Protein AF-A0A3C1HCS9-F1 (afdb_monomer_lite)

Structure (mmCIF, N/CA/C/O backbone):
data_AF-A0A3C1HCS9-F1
#
_entry.id   AF-A0A3C1HCS9-F1
#
loop_
_atom_site.group_PDB
_atom_site.id
_atom_site.type_symbol
_atom_site.label_atom_id
_atom_site.label_alt_id
_atom_site.label_comp_id
_atom_site.label_asym_id
_atom_site.label_entity_id
_atom_site.label_seq_id
_atom_site.pdbx_PDB_ins_code
_atom_site.Cartn_x
_atom_site.Cartn_y
_atom_site.Cartn_z
_atom_site.occupancy
_atom_site.B_iso_or_equiv
_atom_site.auth_seq_id
_atom_site.auth_comp_id
_atom_site.auth_asym_id
_atom_site.auth_atom_id
_atom_site.pdbx_PDB_model_num
ATOM 1 N N . MET A 1 1 ? -11.500 -4.602 35.251 1.00 55.53 1 MET A N 1
ATOM 2 C CA . MET A 1 1 ? -11.801 -5.326 33.996 1.00 55.53 1 MET A CA 1
ATOM 3 C C . MET A 1 1 ? -10.502 -5.493 33.231 1.00 55.53 1 MET A C 1
ATOM 5 O O . MET A 1 1 ? -9.742 -4.535 33.192 1.00 55.53 1 MET A O 1
ATOM 9 N N . ALA A 1 2 ? -10.214 -6.681 32.697 1.00 72.06 2 ALA A N 1
ATOM 10 C CA . ALA A 1 2 ? -9.009 -6.892 31.897 1.00 72.06 2 ALA A CA 1
ATOM 11 C C . ALA A 1 2 ? -9.092 -6.047 30.616 1.00 72.06 2 ALA A C 1
ATOM 13 O O . ALA A 1 2 ? -10.090 -6.106 29.896 1.00 72.06 2 ALA A O 1
ATOM 14 N N . GLN A 1 3 ? -8.074 -5.227 30.360 1.00 82.81 3 GLN A N 1
ATOM 15 C CA . GLN A 1 3 ? -7.987 -4.450 29.130 1.00 82.81 3 GLN A CA 1
ATOM 16 C C . GLN A 1 3 ? -7.740 -5.416 27.970 1.00 82.81 3 GLN A C 1
ATOM 18 O O . GLN A 1 3 ? -6.774 -6.176 27.978 1.00 82.81 3 GLN A O 1
ATOM 23 N N . THR A 1 4 ? -8.627 -5.411 26.978 1.00 77.88 4 THR A N 1
ATOM 24 C CA . THR A 1 4 ? -8.408 -6.171 25.745 1.00 77.88 4 THR A CA 1
ATOM 25 C C . THR A 1 4 ? -7.277 -5.500 24.968 1.00 77.88 4 THR A C 1
ATOM 27 O O . THR A 1 4 ? -7.426 -4.361 24.535 1.00 77.88 4 THR A O 1
ATOM 30 N N . ILE A 1 5 ? -6.138 -6.184 24.844 1.00 85.12 5 ILE A N 1
ATOM 31 C CA . ILE A 1 5 ? -4.936 -5.671 24.161 1.00 85.12 5 ILE A CA 1
ATOM 32 C C . ILE A 1 5 ? -4.806 -6.167 22.713 1.00 85.12 5 ILE A C 1
ATOM 34 O O . ILE A 1 5 ? -4.015 -5.622 21.952 1.00 85.12 5 ILE A O 1
ATOM 38 N N . PHE A 1 6 ? -5.600 -7.169 22.321 1.00 88.50 6 PHE A N 1
ATOM 39 C CA . PHE A 1 6 ? -5.602 -7.745 20.977 1.00 88.50 6 PHE A CA 1
ATOM 40 C C . PHE A 1 6 ? -7.023 -7.872 20.442 1.00 88.50 6 PHE A C 1
ATOM 42 O O . PHE A 1 6 ? -7.961 -8.129 21.195 1.00 88.50 6 PHE A O 1
ATOM 49 N N . HIS A 1 7 ? -7.171 -7.756 19.127 1.00 93.38 7 HIS A N 1
ATOM 50 C CA . HIS A 1 7 ? -8.412 -8.054 18.428 1.00 93.38 7 HIS A CA 1
ATOM 51 C C . HIS A 1 7 ? -8.106 -8.787 17.116 1.00 93.38 7 HIS A C 1
ATOM 53 O O . HIS A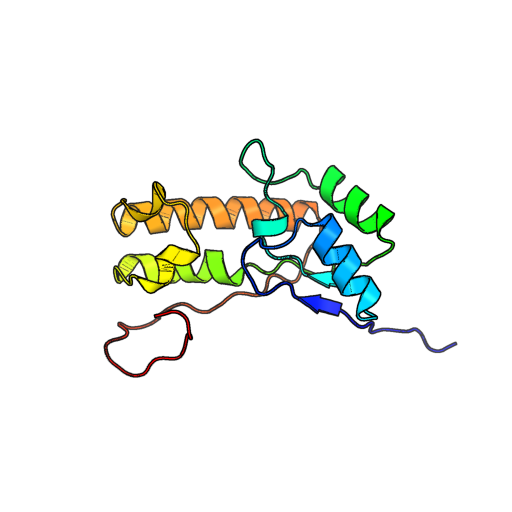 1 7 ? -7.011 -8.635 16.570 1.00 93.38 7 HIS A O 1
ATOM 59 N N . PRO A 1 8 ? -9.046 -9.590 16.589 1.00 95.06 8 PRO A N 1
ATOM 60 C CA . PRO A 1 8 ? -8.852 -10.241 15.303 1.00 95.06 8 PRO A CA 1
ATOM 61 C C . PRO A 1 8 ? -8.761 -9.195 14.185 1.00 95.06 8 PRO A C 1
ATOM 63 O O . PRO A 1 8 ? -9.576 -8.265 14.118 1.00 95.06 8 PRO A O 1
ATOM 66 N N . SER A 1 9 ? -7.777 -9.368 13.305 1.00 93.88 9 SER A N 1
ATOM 67 C CA . SER A 1 9 ? -7.536 -8.535 12.126 1.00 93.88 9 SER A CA 1
ATOM 68 C C . SER A 1 9 ? -7.306 -9.414 10.900 1.00 93.88 9 SER A C 1
ATOM 70 O O . SER A 1 9 ? -6.793 -10.527 11.020 1.00 93.88 9 SER A O 1
ATOM 72 N N . VAL A 1 10 ? -7.702 -8.927 9.726 1.00 92.94 10 VAL A N 1
ATOM 73 C CA . VAL A 1 10 ? -7.530 -9.622 8.442 1.00 92.94 10 VAL A CA 1
ATOM 74 C C . VAL A 1 10 ? -6.663 -8.791 7.509 1.00 92.94 10 VAL A C 1
ATOM 76 O O . VAL A 1 10 ? -6.955 -7.622 7.261 1.00 92.94 10 VAL A O 1
ATOM 79 N N . GLU A 1 11 ? -5.636 -9.416 6.937 1.00 91.69 11 GLU A N 1
ATOM 80 C CA . GLU A 1 11 ? -4.833 -8.832 5.864 1.00 91.69 11 GLU A CA 1
ATOM 81 C C . GLU A 1 11 ? -5.435 -9.139 4.486 1.00 91.69 11 GLU A C 1
ATOM 83 O O . GLU A 1 11 ? -5.766 -10.279 4.155 1.00 91.69 11 GLU A O 1
ATOM 88 N N . GLY A 1 12 ? -5.571 -8.105 3.659 1.00 87.06 12 GLY A N 1
ATOM 89 C CA . GLY A 1 12 ? -5.935 -8.217 2.253 1.00 87.06 12 GLY A CA 1
ATOM 90 C C . GLY A 1 12 ? -4.699 -8.502 1.409 1.00 87.06 12 GLY A C 1
ATOM 91 O O . GLY A 1 12 ? -4.095 -7.573 0.883 1.00 87.06 12 GLY A O 1
ATOM 92 N N . ALA A 1 13 ? -4.339 -9.778 1.266 1.00 69.81 13 ALA A N 1
ATOM 93 C CA . ALA A 1 13 ? -3.084 -10.183 0.633 1.00 69.81 13 ALA A CA 1
ATOM 94 C C . ALA A 1 13 ? -3.103 -10.263 -0.914 1.00 69.81 13 ALA A C 1
ATOM 96 O O . ALA A 1 13 ? -2.139 -10.717 -1.519 1.00 69.81 13 ALA A O 1
ATOM 97 N N . GLN A 1 14 ? -4.195 -9.879 -1.581 1.00 65.00 14 GLN A N 1
ATOM 98 C CA . GLN A 1 14 ? -4.335 -10.016 -3.037 1.00 65.00 14 GLN A CA 1
ATOM 99 C C . GLN A 1 14 ? -4.763 -8.720 -3.722 1.00 65.00 14 GLN A C 1
ATOM 101 O O . GLN A 1 14 ? -5.436 -7.867 -3.137 1.00 65.00 14 GLN A O 1
ATOM 106 N N . HIS A 1 15 ? -4.412 -8.631 -5.008 1.00 58.47 15 HIS A N 1
ATOM 107 C CA . HIS A 1 15 ? -4.909 -7.648 -5.964 1.00 58.47 15 HIS A CA 1
ATOM 108 C C . HIS A 1 15 ? -6.436 -7.573 -5.901 1.00 58.47 15 HIS A C 1
ATOM 110 O O . HIS A 1 15 ? -7.116 -8.540 -6.233 1.00 58.47 15 HIS A O 1
ATOM 116 N N . GLY A 1 16 ? -6.949 -6.424 -5.459 1.00 54.56 16 GLY A N 1
ATOM 117 C CA . GLY A 1 16 ? -8.001 -5.644 -6.123 1.00 54.56 16 GLY A CA 1
ATOM 118 C C . GLY A 1 16 ? -9.336 -6.283 -6.520 1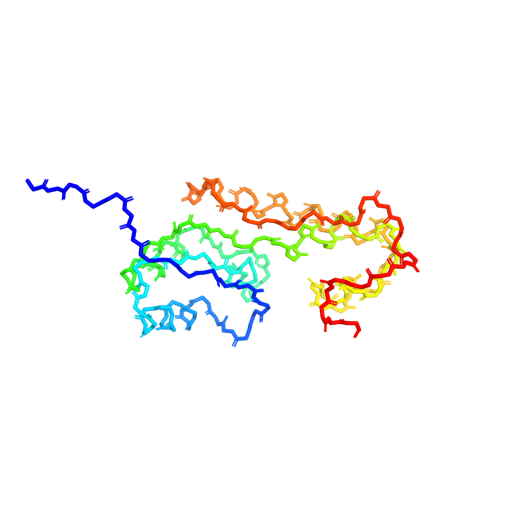.00 54.56 16 GLY A C 1
ATOM 119 O O . GLY A 1 16 ? -10.174 -5.562 -7.044 1.00 54.56 16 GLY A O 1
ATOM 120 N N . ALA A 1 17 ? -9.609 -7.566 -6.268 1.00 60.69 17 ALA A N 1
ATOM 121 C CA . ALA A 1 17 ? -10.890 -8.176 -6.638 1.00 60.69 17 ALA A CA 1
ATOM 122 C C . ALA A 1 17 ? -12.073 -7.568 -5.859 1.00 60.69 17 ALA A C 1
ATOM 124 O O . ALA A 1 17 ? -13.230 -7.819 -6.183 1.00 60.69 17 ALA A O 1
ATOM 125 N N . LYS A 1 18 ? -11.781 -6.784 -4.815 1.00 75.56 18 LYS A N 1
ATOM 126 C CA . LYS A 1 18 ? -12.745 -6.089 -3.967 1.00 75.56 18 LYS A CA 1
ATOM 127 C C . LYS A 1 18 ? -12.322 -4.635 -3.798 1.00 75.56 18 LYS A C 1
ATOM 129 O O . LYS A 1 18 ? -11.140 -4.360 -3.586 1.00 75.56 18 LYS A O 1
ATOM 134 N N . SER A 1 19 ? -13.292 -3.724 -3.833 1.00 91.75 19 SER A N 1
ATOM 135 C CA . SER A 1 19 ? -13.091 -2.351 -3.364 1.00 91.75 19 SER A CA 1
ATOM 136 C C . SER A 1 19 ? -12.788 -2.336 -1.856 1.00 91.75 19 SER A C 1
ATOM 138 O O . SER A 1 19 ? -13.066 -3.315 -1.157 1.00 91.75 19 SER A O 1
ATOM 140 N N . LEU A 1 20 ? -12.252 -1.231 -1.319 1.00 94.31 20 LEU A N 1
ATOM 141 C CA . LEU A 1 20 ? -12.043 -1.102 0.131 1.00 94.31 20 LEU A CA 1
ATOM 142 C C . LEU A 1 20 ? -13.336 -1.372 0.937 1.00 94.31 20 LEU A C 1
ATOM 144 O O . LEU A 1 20 ? -13.282 -2.187 1.859 1.00 94.31 20 LEU A O 1
ATOM 148 N N . PRO A 1 21 ? -14.508 -0.793 0.594 1.00 95.25 21 PRO A N 1
ATOM 149 C CA . PRO A 1 21 ? -15.767 -1.135 1.258 1.00 95.25 21 PRO A CA 1
ATOM 150 C C . PRO A 1 21 ? -16.121 -2.629 1.215 1.00 95.25 21 PRO A C 1
ATOM 152 O O . PRO A 1 21 ? -16.518 -3.187 2.239 1.00 95.25 21 PRO A O 1
ATOM 155 N N . ASP A 1 22 ? -15.948 -3.289 0.067 1.00 94.38 22 ASP A N 1
ATOM 156 C CA . ASP A 1 22 ? -16.283 -4.712 -0.093 1.00 94.38 22 ASP A CA 1
ATOM 157 C C . ASP A 1 22 ? -15.344 -5.613 0.714 1.00 94.38 22 ASP A C 1
ATOM 159 O O . ASP A 1 22 ? -15.761 -6.628 1.283 1.00 94.38 22 ASP A O 1
ATOM 163 N N . PHE A 1 23 ? -14.068 -5.237 0.797 1.00 94.88 23 PHE A N 1
ATOM 164 C CA . PHE A 1 23 ? -13.095 -5.919 1.638 1.00 94.88 23 PHE A CA 1
ATOM 165 C C . PHE A 1 23 ? -13.452 -5.798 3.122 1.00 94.88 23 PHE A C 1
ATOM 167 O O . PHE A 1 23 ? -13.458 -6.809 3.822 1.00 94.88 23 PHE A O 1
ATOM 174 N N . LEU A 1 24 ? -13.826 -4.606 3.596 1.00 95.56 24 LEU A N 1
ATOM 175 C CA . LEU A 1 24 ? -14.243 -4.412 4.989 1.00 95.56 24 LEU A CA 1
ATOM 176 C C . LEU A 1 24 ? -15.543 -5.154 5.311 1.00 95.56 24 LEU A C 1
ATOM 178 O O . LEU A 1 24 ? -15.658 -5.764 6.373 1.00 95.56 24 LEU A O 1
ATOM 182 N N . ALA A 1 25 ? -16.508 -5.172 4.388 1.00 95.12 25 ALA A N 1
ATOM 183 C CA . ALA A 1 25 ? -17.728 -5.962 4.547 1.00 95.12 25 ALA A CA 1
ATOM 184 C C . ALA A 1 25 ? -17.415 -7.461 4.685 1.00 95.12 25 ALA A C 1
ATOM 186 O O . ALA A 1 25 ? -17.964 -8.137 5.558 1.00 95.12 25 ALA A O 1
ATOM 187 N N . TYR A 1 26 ? -16.491 -7.971 3.865 1.00 94.12 26 TYR A N 1
ATOM 188 C CA . TYR A 1 26 ? -15.992 -9.339 3.975 1.00 94.12 26 TYR A CA 1
ATOM 189 C C . TYR A 1 26 ? -15.286 -9.596 5.313 1.00 94.12 26 TYR A C 1
ATOM 191 O O . TYR A 1 26 ? -15.634 -10.554 5.999 1.00 94.12 26 TYR A O 1
ATOM 199 N N . ALA A 1 27 ? -14.336 -8.743 5.704 1.00 94.25 27 ALA A N 1
ATOM 200 C CA . ALA A 1 27 ? -13.556 -8.911 6.928 1.00 94.25 27 ALA A CA 1
ATOM 201 C C . ALA A 1 27 ? -14.462 -8.914 8.170 1.00 94.25 27 ALA A C 1
ATOM 203 O O . ALA A 1 27 ? -14.353 -9.791 9.026 1.00 94.25 27 ALA A O 1
ATOM 204 N N . LYS A 1 28 ? -15.444 -8.007 8.212 1.00 95.31 28 LYS A N 1
ATOM 205 C CA . LYS A 1 28 ? -16.464 -7.969 9.263 1.00 95.31 28 LYS A CA 1
ATOM 206 C C . LYS A 1 28 ? -17.318 -9.234 9.297 1.00 95.31 28 LYS A C 1
ATOM 208 O O . LYS A 1 28 ? -17.546 -9.786 10.369 1.00 95.31 28 LYS A O 1
ATOM 213 N N . LYS A 1 29 ? -17.772 -9.719 8.135 1.00 95.25 29 LYS A N 1
ATOM 214 C CA . LYS A 1 29 ? -18.525 -10.982 8.032 1.00 95.25 29 LYS A CA 1
ATOM 215 C C . LYS A 1 29 ? -17.694 -12.184 8.500 1.00 95.25 29 LYS A C 1
ATOM 217 O O . LYS A 1 29 ? -18.262 -13.123 9.045 1.00 95.25 29 LYS A O 1
ATOM 222 N N . ALA A 1 30 ? -16.376 -12.141 8.319 1.00 94.19 30 ALA A N 1
ATOM 223 C CA . ALA A 1 30 ? -15.440 -13.157 8.797 1.00 94.19 30 ALA A CA 1
ATOM 224 C C . ALA A 1 30 ? -15.118 -13.052 10.305 1.00 94.19 30 ALA A C 1
ATOM 226 O O . ALA A 1 30 ? -14.348 -13.861 10.814 1.00 94.19 30 ALA A O 1
ATOM 227 N N . GLY A 1 31 ? -15.696 -12.083 11.026 1.00 95.31 31 GLY A N 1
ATOM 228 C CA . GLY A 1 31 ? -15.498 -11.907 12.469 1.00 95.31 31 GLY A CA 1
ATOM 229 C C . GLY A 1 31 ? -14.300 -11.035 12.852 1.00 95.31 31 GLY A C 1
ATOM 230 O O . GLY A 1 31 ? -13.946 -10.976 14.028 1.00 95.31 31 GLY A O 1
ATOM 231 N N . ALA A 1 32 ? -13.673 -10.346 11.894 1.00 96.06 32 ALA A N 1
ATOM 232 C CA . ALA A 1 32 ? -12.583 -9.425 12.189 1.00 96.06 32 ALA A CA 1
ATOM 233 C C . ALA A 1 32 ? -13.105 -8.109 12.792 1.00 96.06 32 ALA A C 1
ATOM 235 O O . ALA A 1 32 ? -14.143 -7.581 12.386 1.00 96.06 32 ALA A O 1
ATOM 236 N N . ALA A 1 33 ? -12.346 -7.560 13.739 1.00 96.19 33 ALA A N 1
ATOM 237 C CA . ALA A 1 33 ? -12.583 -6.247 14.340 1.00 96.19 33 ALA A CA 1
ATOM 238 C C . ALA A 1 33 ? -11.715 -5.149 13.699 1.00 96.19 33 ALA A C 1
ATOM 240 O O . ALA A 1 33 ? -12.048 -3.965 13.778 1.00 96.19 33 ALA A O 1
ATOM 241 N N . GLY A 1 34 ? -10.633 -5.537 13.024 1.00 96.06 34 GLY A N 1
ATOM 242 C CA . GLY A 1 34 ? -9.814 -4.644 12.216 1.00 96.06 34 GLY A CA 1
ATOM 243 C C . GLY A 1 34 ? -9.360 -5.285 10.913 1.00 96.06 34 GLY A C 1
ATOM 244 O O . GLY A 1 34 ? -9.700 -6.434 10.614 1.00 96.06 34 GLY A O 1
ATOM 245 N N . ALA A 1 35 ? -8.667 -4.508 10.091 1.00 95.81 35 ALA A N 1
ATOM 246 C CA . ALA A 1 35 ? -8.195 -4.966 8.798 1.00 95.81 35 ALA A CA 1
ATOM 247 C C . ALA A 1 35 ? -6.928 -4.237 8.340 1.00 95.81 35 ALA A C 1
ATOM 249 O O . ALA A 1 35 ? -6.691 -3.076 8.685 1.00 95.81 35 ALA A O 1
ATOM 250 N N . GLN A 1 36 ? -6.164 -4.922 7.491 1.00 95.50 36 GLN A N 1
ATOM 251 C CA . GLN A 1 36 ? -4.998 -4.405 6.782 1.00 95.50 36 GLN A CA 1
ATOM 252 C C . GLN A 1 36 ? -5.262 -4.503 5.270 1.00 95.50 36 GLN A C 1
ATOM 254 O O . GLN A 1 36 ? -5.015 -5.553 4.672 1.00 95.50 36 GLN A O 1
ATOM 259 N N . PRO A 1 37 ? -5.848 -3.476 4.631 1.00 95.00 37 PRO A N 1
ATOM 260 C CA . PRO A 1 37 ? -6.175 -3.522 3.210 1.00 95.00 37 PRO A CA 1
ATOM 261 C C . PRO A 1 37 ? -4.917 -3.627 2.350 1.00 95.00 37 PRO A C 1
ATOM 263 O O . PRO A 1 37 ? -3.857 -3.114 2.709 1.00 95.00 37 PRO A O 1
ATOM 266 N N . SER A 1 38 ? -5.054 -4.243 1.175 1.00 94.06 38 SER A N 1
ATOM 267 C CA . SER A 1 38 ? -4.038 -4.139 0.127 1.00 94.06 38 SER A CA 1
ATOM 268 C C . SER A 1 38 ? -3.861 -2.677 -0.278 1.00 94.06 38 SER A C 1
ATOM 270 O O . SER A 1 38 ? -4.848 -1.949 -0.399 1.00 94.06 38 SER A O 1
ATOM 272 N N . ASN A 1 39 ? -2.633 -2.256 -0.579 1.00 93.75 39 ASN A N 1
ATOM 273 C CA . ASN A 1 39 ? -2.367 -0.939 -1.165 1.00 93.75 39 ASN A CA 1
ATOM 274 C C . ASN A 1 39 ? -3.207 -0.665 -2.432 1.00 93.75 39 ASN A C 1
ATOM 276 O O . ASN A 1 39 ? -3.597 0.477 -2.660 1.00 93.75 39 ASN A O 1
ATOM 280 N N . TYR A 1 40 ? -3.586 -1.695 -3.202 1.00 92.06 40 TYR A N 1
ATOM 281 C CA . TYR A 1 40 ? -4.476 -1.531 -4.357 1.00 92.06 40 TYR A CA 1
ATOM 282 C C . TYR A 1 40 ? -5.895 -1.104 -3.967 1.00 92.06 40 TYR A C 1
ATOM 284 O O . TYR A 1 40 ? -6.538 -0.359 -4.698 1.00 92.06 40 TYR A O 1
ATOM 292 N N . MET A 1 41 ? -6.388 -1.525 -2.799 1.00 94.06 41 MET A N 1
ATOM 293 C CA . MET A 1 41 ? -7.715 -1.131 -2.307 1.00 94.06 41 MET A CA 1
ATOM 294 C C . MET A 1 41 ? -7.754 0.340 -1.874 1.00 94.06 41 MET A C 1
ATOM 296 O O . MET A 1 41 ? -8.835 0.908 -1.737 1.00 94.06 41 MET A O 1
ATOM 300 N N . LEU A 1 42 ? -6.588 0.962 -1.668 1.00 94.75 42 LEU A N 1
ATOM 301 C CA . LEU A 1 42 ? -6.458 2.379 -1.333 1.00 94.75 42 LEU A CA 1
ATOM 302 C C . LEU A 1 42 ? -6.348 3.269 -2.572 1.00 94.75 42 LEU A C 1
ATOM 304 O O . LEU A 1 42 ? -6.325 4.489 -2.438 1.00 94.75 42 LEU A O 1
ATOM 308 N N . GLN A 1 43 ? -6.278 2.696 -3.775 1.00 92.88 43 GLN A N 1
ATOM 309 C CA . GLN A 1 43 ? -6.202 3.481 -5.001 1.00 92.88 43 GLN A CA 1
ATOM 310 C C . GLN A 1 43 ? -7.515 4.216 -5.273 1.00 92.88 43 GLN A C 1
ATOM 312 O O . GLN A 1 43 ? -8.607 3.756 -4.927 1.00 92.88 43 GLN A O 1
ATOM 317 N N . SER A 1 44 ? -7.393 5.392 -5.880 1.00 90.81 44 SER A N 1
ATOM 318 C CA . SER A 1 44 ? -8.517 6.191 -6.348 1.00 90.81 44 SER A CA 1
ATOM 319 C C . SER A 1 44 ? -8.845 5.828 -7.800 1.00 90.81 44 SER A C 1
ATOM 321 O O . SER A 1 44 ? -7.928 5.682 -8.612 1.00 90.81 44 SER A O 1
ATOM 323 N N . PRO A 1 45 ? -10.133 5.783 -8.191 1.00 85.81 45 PRO A N 1
ATOM 324 C CA . PRO A 1 45 ? -10.529 5.623 -9.593 1.00 85.81 45 PRO A CA 1
ATOM 325 C C . PRO A 1 45 ? -9.990 6.724 -10.518 1.00 85.81 45 PRO A C 1
ATOM 327 O O . PRO A 1 45 ? -9.913 6.533 -11.727 1.00 85.81 45 PRO A O 1
ATOM 330 N N . LYS A 1 46 ? -9.630 7.888 -9.960 1.00 85.62 46 LYS A N 1
ATOM 331 C CA . LYS A 1 46 ? -9.070 9.030 -10.700 1.00 85.62 46 LYS A CA 1
ATOM 332 C C . LYS A 1 46 ? -7.542 8.960 -10.849 1.00 85.62 46 LYS A C 1
ATOM 334 O O . LYS A 1 46 ? -6.946 9.901 -11.363 1.00 85.62 46 LYS A O 1
ATOM 339 N N . GLY A 1 47 ? -6.921 7.871 -10.396 1.00 85.81 47 GLY A N 1
ATOM 340 C CA . GLY A 1 47 ? -5.473 7.724 -10.295 1.00 85.81 47 GLY A CA 1
ATOM 341 C C . GLY A 1 47 ? -4.933 8.146 -8.927 1.00 85.81 47 GLY A C 1
ATOM 342 O O . GLY A 1 47 ? -5.553 8.922 -8.200 1.00 85.81 47 GLY A O 1
ATOM 343 N N . GLY A 1 48 ? -3.764 7.609 -8.572 1.00 91.69 48 GLY A N 1
ATOM 344 C CA . GLY A 1 48 ? -3.158 7.803 -7.253 1.00 91.69 48 GLY A CA 1
ATOM 345 C C . GLY A 1 48 ? -3.918 7.088 -6.132 1.00 91.69 48 GLY A C 1
ATOM 346 O O . GLY A 1 48 ? -4.686 6.157 -6.378 1.00 91.69 48 GLY A O 1
ATOM 347 N N . PHE A 1 49 ? -3.690 7.519 -4.893 1.00 96.12 49 PHE A N 1
ATOM 348 C CA . PHE A 1 49 ? -4.396 7.002 -3.724 1.00 96.12 49 PHE A CA 1
ATOM 349 C C . PHE A 1 49 ? -5.596 7.876 -3.350 1.00 96.12 49 PHE A C 1
ATOM 351 O O . PHE A 1 49 ? -5.638 9.070 -3.645 1.00 96.12 49 PHE A O 1
ATOM 358 N N . GLN A 1 50 ? -6.578 7.267 -2.690 1.00 96.88 50 GLN A N 1
ATOM 359 C CA . GLN A 1 50 ? -7.614 7.978 -1.947 1.00 96.88 50 GLN A CA 1
ATOM 360 C C . GLN A 1 50 ? -6.971 8.823 -0.840 1.00 96.88 50 GLN A C 1
ATOM 362 O O . GLN A 1 50 ? -5.905 8.486 -0.321 1.00 96.88 50 GLN A O 1
ATOM 367 N N . SER A 1 51 ? -7.639 9.903 -0.444 1.00 97.62 51 SER A N 1
ATOM 368 C CA . SER A 1 51 ? -7.179 10.723 0.679 1.00 97.62 51 SER A CA 1
ATOM 369 C C . SER A 1 51 ? -7.296 9.968 2.007 1.00 97.62 51 SER A C 1
ATOM 371 O O . SER A 1 51 ? -8.197 9.141 2.198 1.00 97.62 51 SER A O 1
ATOM 373 N N . ALA A 1 52 ? -6.456 10.314 2.989 1.00 98.06 52 ALA A N 1
ATOM 374 C CA . ALA A 1 52 ? -6.561 9.734 4.328 1.00 98.06 52 ALA A CA 1
ATOM 375 C C . ALA A 1 52 ? -7.951 9.962 4.948 1.00 98.06 52 ALA A C 1
ATOM 377 O O . ALA A 1 52 ? -8.478 9.096 5.647 1.00 98.06 52 ALA A O 1
ATOM 378 N N . LYS A 1 53 ? -8.585 11.105 4.651 1.00 98.06 53 LYS A N 1
ATOM 379 C CA . LYS A 1 53 ? -9.952 11.424 5.084 1.00 98.06 53 LYS A CA 1
ATOM 380 C C . LYS A 1 53 ? -10.977 10.415 4.556 1.00 98.06 53 LYS A C 1
ATOM 382 O O . LYS A 1 53 ? -11.804 9.940 5.333 1.00 98.06 53 LYS A O 1
ATOM 387 N N . GLU A 1 54 ? -10.930 10.081 3.267 1.00 97.69 54 GLU A N 1
ATOM 388 C CA . GLU A 1 54 ? -11.849 9.115 2.641 1.00 97.69 54 GLU A CA 1
ATOM 389 C C . GLU A 1 54 ? -11.653 7.703 3.199 1.00 97.69 54 GLU A C 1
ATOM 391 O O . GLU A 1 54 ? -12.625 7.015 3.529 1.00 97.69 54 GLU A O 1
ATOM 396 N N . ILE A 1 55 ? -10.397 7.296 3.393 1.00 98.12 55 ILE A N 1
ATOM 397 C CA . ILE A 1 55 ? -10.059 5.992 3.971 1.00 98.12 55 ILE A CA 1
ATOM 398 C C . ILE A 1 55 ? -10.579 5.909 5.412 1.00 98.12 55 ILE A C 1
ATOM 400 O O . ILE A 1 55 ? -11.330 4.990 5.743 1.00 98.12 55 ILE A O 1
ATOM 404 N N . ARG A 1 56 ? -10.283 6.905 6.259 1.00 98.38 56 ARG A N 1
ATOM 405 C CA . ARG A 1 56 ? -10.787 6.968 7.646 1.00 98.38 56 ARG A CA 1
ATOM 406 C C . ARG A 1 56 ? -12.314 6.942 7.704 1.00 98.38 56 ARG A C 1
ATOM 408 O O . ARG A 1 56 ? -12.879 6.231 8.534 1.00 98.38 56 ARG A O 1
ATOM 415 N N . ALA A 1 57 ? -12.987 7.678 6.820 1.00 98.38 57 ALA A N 1
ATOM 416 C CA . ALA A 1 57 ? -14.446 7.679 6.742 1.00 98.38 57 ALA A CA 1
ATOM 417 C C . ALA A 1 57 ? -15.000 6.288 6.392 1.00 98.38 57 ALA A C 1
ATOM 419 O O . ALA A 1 57 ? -15.986 5.846 6.986 1.00 98.38 57 ALA A O 1
ATOM 420 N N . THR A 1 58 ? -14.338 5.571 5.484 1.00 98.00 58 THR A N 1
ATOM 421 C CA . THR A 1 58 ? -14.725 4.213 5.076 1.00 98.00 58 THR A CA 1
ATOM 422 C C . THR A 1 58 ? -14.585 3.212 6.228 1.00 98.00 58 THR A C 1
ATOM 424 O O . THR A 1 58 ? -15.525 2.462 6.504 1.00 98.00 58 THR A O 1
ATOM 427 N N . PHE A 1 59 ? -13.475 3.253 6.972 1.00 98.06 59 PHE A N 1
ATOM 428 C CA . PHE A 1 59 ? -13.274 2.424 8.171 1.00 98.06 59 PHE A CA 1
ATOM 429 C C . PHE A 1 59 ? -14.258 2.755 9.297 1.00 98.06 59 PHE A C 1
ATOM 431 O O . PHE A 1 59 ? -14.851 1.852 9.892 1.00 98.06 59 PHE A O 1
ATOM 438 N N . SER A 1 60 ? -14.503 4.046 9.540 1.00 97.88 60 SER A N 1
ATOM 439 C CA . SER A 1 60 ? -15.488 4.510 10.524 1.00 97.88 60 SER A CA 1
ATOM 440 C C . SER A 1 60 ? -16.895 4.002 10.193 1.00 97.88 60 SER A C 1
ATOM 442 O O . SER A 1 60 ? -17.571 3.425 11.048 1.00 97.88 60 SER A O 1
ATOM 444 N N . LYS A 1 61 ? -17.308 4.093 8.921 1.00 98.06 61 LYS A N 1
ATOM 445 C CA . LYS A 1 61 ? -18.586 3.546 8.438 1.00 98.06 61 LYS A CA 1
ATOM 446 C C . LYS A 1 61 ? -18.678 2.028 8.632 1.00 98.06 61 LYS A C 1
ATOM 448 O O . LYS A 1 61 ? -19.739 1.526 9.006 1.00 98.06 61 LYS A O 1
ATOM 453 N N . ALA A 1 62 ? -17.585 1.295 8.417 1.00 96.94 62 ALA A N 1
ATOM 454 C CA . ALA A 1 62 ? -17.531 -0.150 8.649 1.00 96.94 62 ALA A CA 1
ATOM 455 C C . ALA A 1 62 ? -17.520 -0.529 10.145 1.00 96.94 62 ALA A C 1
ATOM 457 O O . ALA A 1 62 ? -17.886 -1.660 10.491 1.00 96.94 62 ALA A O 1
ATOM 458 N N . LYS A 1 63 ? -17.183 0.421 11.031 1.00 97.31 63 LYS A N 1
ATOM 459 C CA . LYS A 1 63 ? -16.890 0.212 12.458 1.00 97.31 63 LYS A CA 1
ATOM 460 C C . LYS A 1 63 ? -15.755 -0.797 12.657 1.00 97.31 63 LYS A C 1
ATOM 462 O O . LYS A 1 63 ? -15.904 -1.743 13.426 1.00 97.31 63 LYS A O 1
ATOM 467 N N . MET A 1 64 ? -14.667 -0.623 11.912 1.00 96.56 64 MET A N 1
ATOM 468 C CA . MET A 1 64 ? -13.480 -1.480 11.973 1.00 96.56 64 MET A CA 1
ATOM 469 C C . MET A 1 64 ? -12.225 -0.652 12.239 1.00 96.56 64 MET A C 1
ATOM 471 O O . MET A 1 64 ? -12.156 0.511 11.838 1.00 96.56 64 MET A O 1
ATOM 475 N N . SER A 1 65 ? -11.235 -1.266 12.883 1.00 96.50 65 SER A N 1
ATOM 476 C CA . SER A 1 65 ? -9.898 -0.689 13.038 1.00 96.50 65 SER A CA 1
ATOM 477 C C . SER A 1 65 ? -9.090 -0.805 11.741 1.00 96.50 65 SER A C 1
ATOM 479 O O . SER A 1 65 ? -9.184 -1.806 11.029 1.00 96.50 65 SER A O 1
ATOM 481 N N . LEU A 1 66 ? -8.311 0.229 11.427 1.00 97.25 66 LEU A N 1
ATOM 482 C CA . LEU A 1 66 ? -7.309 0.198 10.364 1.00 97.25 66 LEU A CA 1
ATOM 483 C C . LEU A 1 66 ? -5.960 -0.119 11.015 1.00 97.25 66 LEU A C 1
ATOM 485 O O . LEU A 1 66 ? -5.349 0.758 11.624 1.00 97.25 66 LEU A O 1
ATOM 489 N N . ASP A 1 67 ? -5.510 -1.364 10.888 1.00 96.00 67 ASP A N 1
ATOM 490 C CA . ASP A 1 67 ? -4.370 -1.868 11.671 1.00 96.00 67 ASP A CA 1
ATOM 491 C C . ASP A 1 67 ? -3.038 -1.784 10.924 1.00 96.00 67 ASP A C 1
ATOM 493 O O . ASP A 1 67 ? -1.966 -1.868 11.517 1.00 96.00 67 ASP A O 1
ATOM 497 N N . GLY A 1 68 ? -3.100 -1.632 9.606 1.00 95.88 68 GLY A N 1
ATOM 498 C CA . GLY A 1 68 ? -1.945 -1.718 8.729 1.00 95.88 68 GLY A CA 1
ATOM 499 C C . GLY A 1 68 ? -2.340 -1.543 7.275 1.00 95.88 68 GLY A C 1
ATOM 500 O O . GLY A 1 68 ? -3.518 -1.389 6.959 1.00 95.88 68 GLY A O 1
ATOM 501 N N . VAL A 1 69 ? -1.360 -1.586 6.382 1.00 95.88 69 VAL A N 1
ATOM 502 C CA . VAL A 1 69 ? -1.591 -1.612 4.933 1.00 95.88 69 VAL A CA 1
ATOM 503 C C . VAL A 1 69 ? -0.653 -2.632 4.312 1.00 95.88 69 VAL A C 1
ATOM 505 O O . VAL A 1 69 ? 0.560 -2.519 4.454 1.00 95.88 69 VAL A O 1
ATOM 508 N N . SER A 1 70 ? -1.203 -3.615 3.603 1.00 93.81 70 SER A N 1
ATOM 509 C CA . SER A 1 70 ? -0.407 -4.632 2.919 1.00 93.81 70 SER A CA 1
ATOM 510 C C . SER A 1 70 ? 0.271 -4.032 1.683 1.00 93.81 70 SER A C 1
ATOM 512 O O . SER A 1 70 ? -0.385 -3.635 0.710 1.00 93.81 70 SER A O 1
ATOM 514 N N . GLY A 1 71 ? 1.599 -3.923 1.738 1.00 92.31 71 GLY A N 1
ATOM 515 C CA . GLY A 1 71 ? 2.442 -3.314 0.706 1.00 92.31 71 GLY A CA 1
ATOM 516 C C . GLY A 1 71 ? 3.246 -4.320 -0.118 1.00 92.31 71 GLY A C 1
ATOM 517 O O . GLY A 1 71 ? 3.961 -3.914 -1.033 1.00 92.31 71 GLY A O 1
ATOM 518 N N . HIS A 1 72 ? 3.151 -5.616 0.187 1.00 89.19 72 HIS A N 1
ATOM 519 C CA . HIS A 1 72 ? 4.103 -6.628 -0.275 1.00 89.19 72 HIS A CA 1
ATOM 520 C C . HIS A 1 72 ? 4.321 -6.678 -1.788 1.00 89.19 72 HIS A C 1
ATOM 522 O O . HIS A 1 72 ? 5.440 -6.909 -2.228 1.00 89.19 72 HIS A O 1
ATOM 528 N N . CYS A 1 73 ? 3.292 -6.403 -2.585 1.00 88.81 73 CYS A N 1
ATOM 529 C CA . CYS A 1 73 ? 3.368 -6.464 -4.039 1.00 88.81 73 CYS A CA 1
ATOM 530 C C . CYS A 1 73 ? 4.170 -5.299 -4.614 1.00 88.81 73 CYS A C 1
ATOM 532 O O . CYS A 1 73 ? 4.982 -5.503 -5.507 1.00 88.81 73 CYS A O 1
ATOM 534 N N . ALA A 1 74 ? 4.005 -4.093 -4.069 1.00 91.25 74 ALA A N 1
ATOM 535 C CA . ALA A 1 74 ? 4.777 -2.934 -4.495 1.00 91.25 74 ALA A CA 1
ATOM 536 C C . ALA A 1 74 ? 6.262 -3.120 -4.156 1.00 91.25 74 ALA A C 1
ATOM 538 O O . ALA A 1 74 ? 7.121 -2.910 -5.011 1.00 91.25 74 ALA A O 1
ATOM 539 N N . PHE A 1 75 ? 6.555 -3.597 -2.941 1.00 91.44 75 PHE A N 1
ATOM 540 C CA . PHE A 1 75 ? 7.924 -3.908 -2.529 1.00 91.44 75 PHE A CA 1
ATOM 541 C C . PHE A 1 75 ? 8.537 -5.042 -3.352 1.00 91.44 75 PHE A C 1
ATOM 543 O O . PHE A 1 75 ? 9.694 -4.922 -3.750 1.00 91.44 75 PHE A O 1
ATOM 550 N N . TRP A 1 76 ? 7.770 -6.093 -3.667 1.00 89.75 76 TRP A N 1
ATOM 551 C CA . TRP A 1 76 ? 8.208 -7.169 -4.559 1.00 89.75 76 TRP A CA 1
ATOM 552 C C . TRP A 1 76 ? 8.615 -6.632 -5.929 1.00 89.75 76 TRP A C 1
ATOM 554 O O . TRP A 1 76 ? 9.710 -6.936 -6.390 1.00 89.75 76 TRP A O 1
ATOM 564 N N . VAL A 1 77 ? 7.782 -5.791 -6.552 1.00 91.69 77 VAL A N 1
ATOM 565 C CA . VAL A 1 77 ? 8.098 -5.167 -7.847 1.00 91.69 77 VAL A CA 1
ATOM 566 C C . VAL A 1 77 ? 9.396 -4.374 -7.753 1.00 91.69 77 VAL A C 1
ATOM 568 O O . VAL A 1 77 ? 10.307 -4.630 -8.533 1.00 91.69 77 VAL A O 1
ATOM 571 N N . HIS A 1 78 ? 9.498 -3.456 -6.788 1.00 93.06 78 HIS A N 1
ATOM 572 C CA . HIS A 1 78 ? 10.674 -2.598 -6.627 1.00 93.06 78 HIS A CA 1
ATOM 573 C C . HIS A 1 78 ? 11.960 -3.414 -6.462 1.00 93.06 78 HIS A C 1
ATOM 575 O O . HIS A 1 78 ? 12.929 -3.209 -7.176 1.00 93.06 78 HIS A O 1
ATOM 581 N N . THR A 1 79 ? 11.942 -4.405 -5.573 1.00 89.88 79 THR A N 1
ATOM 582 C CA . THR A 1 79 ? 13.137 -5.193 -5.234 1.00 89.88 79 THR A CA 1
ATOM 583 C C . THR A 1 79 ? 13.444 -6.334 -6.211 1.00 89.88 79 THR A C 1
ATOM 585 O O . THR A 1 79 ? 14.461 -7.006 -6.059 1.00 89.88 79 THR A O 1
ATOM 588 N N . THR A 1 80 ? 12.600 -6.550 -7.226 1.00 89.38 80 THR A N 1
ATOM 589 C CA . THR A 1 80 ? 12.758 -7.629 -8.221 1.00 89.38 80 THR A CA 1
ATOM 590 C C . THR A 1 80 ? 12.927 -7.103 -9.647 1.00 89.38 80 THR A C 1
ATOM 592 O O . THR A 1 80 ? 13.410 -7.840 -10.507 1.00 89.38 80 THR A O 1
ATOM 595 N N . ALA A 1 81 ? 12.569 -5.842 -9.918 1.00 91.62 81 ALA A N 1
ATOM 596 C CA . ALA A 1 81 ? 12.564 -5.258 -11.260 1.00 91.62 81 ALA A CA 1
ATOM 597 C C . ALA A 1 81 ? 13.891 -5.454 -12.009 1.00 91.62 81 ALA A C 1
ATOM 599 O O . ALA A 1 81 ? 13.861 -5.911 -13.152 1.00 91.62 81 ALA A O 1
ATOM 600 N N . TRP A 1 82 ? 15.030 -5.217 -11.347 1.00 89.62 82 TRP A N 1
ATOM 601 C CA . TRP A 1 82 ? 16.384 -5.345 -11.905 1.00 89.62 82 TRP A CA 1
ATOM 602 C C . TRP A 1 82 ? 16.696 -6.716 -12.532 1.00 89.62 82 TRP A C 1
ATOM 604 O O . TRP A 1 82 ? 17.534 -6.812 -13.424 1.00 89.62 82 TRP A O 1
ATOM 614 N N . THR A 1 83 ? 16.006 -7.780 -12.111 1.00 87.50 83 THR A N 1
ATOM 615 C CA . THR A 1 83 ? 16.193 -9.134 -12.666 1.00 87.50 83 THR A CA 1
ATOM 616 C C . THR A 1 83 ? 15.491 -9.355 -14.005 1.00 87.50 83 THR A C 1
ATOM 618 O O . THR A 1 83 ? 15.705 -10.375 -14.654 1.00 87.50 83 THR A O 1
ATOM 621 N N . GLY A 1 84 ? 14.583 -8.458 -14.402 1.00 86.88 84 GLY A N 1
ATOM 622 C CA . GLY A 1 84 ? 13.701 -8.671 -15.551 1.00 86.88 84 GLY A CA 1
ATOM 623 C C . GLY A 1 84 ? 12.664 -9.787 -15.350 1.00 86.88 84 GLY A C 1
ATOM 624 O O . GLY A 1 84 ? 12.036 -10.216 -16.321 1.00 86.88 84 GLY A O 1
ATOM 625 N N . SER A 1 85 ? 12.464 -10.269 -14.115 1.00 85.25 85 SER A N 1
ATOM 626 C CA . SER A 1 85 ? 11.554 -11.381 -13.822 1.00 85.25 85 SER A CA 1
ATOM 627 C C . SER A 1 85 ? 10.116 -11.085 -14.274 1.00 85.25 85 SER A C 1
ATOM 629 O O . SER A 1 85 ? 9.545 -10.059 -13.893 1.00 85.25 85 SER A O 1
ATOM 631 N N . PRO A 1 86 ? 9.454 -11.995 -15.017 1.00 85.00 86 PRO A N 1
ATOM 632 C CA . PRO A 1 86 ? 8.064 -11.807 -15.429 1.00 85.00 86 PRO A CA 1
ATOM 633 C C . PRO A 1 86 ? 7.081 -11.863 -14.249 1.00 85.00 86 PRO A C 1
ATOM 635 O O . PRO A 1 86 ? 5.944 -11.413 -14.385 1.00 85.00 86 PRO A O 1
ATOM 638 N N . THR A 1 87 ? 7.514 -12.353 -13.084 1.00 84.44 87 THR A N 1
ATOM 639 C CA . THR A 1 87 ? 6.683 -12.501 -11.876 1.00 84.44 87 THR A CA 1
ATOM 640 C C . THR A 1 87 ? 6.216 -11.170 -11.285 1.00 84.44 87 THR A C 1
ATOM 642 O O . THR A 1 87 ? 5.289 -11.148 -10.481 1.00 84.44 87 THR A O 1
ATOM 645 N N . ILE A 1 88 ? 6.820 -10.044 -11.683 1.00 88.06 88 ILE A N 1
ATOM 646 C CA . ILE A 1 88 ? 6.379 -8.706 -11.261 1.00 88.06 88 ILE A CA 1
ATOM 647 C C . ILE A 1 88 ? 5.141 -8.225 -12.035 1.00 88.06 88 ILE A C 1
ATOM 649 O O . ILE A 1 88 ? 4.446 -7.320 -11.580 1.00 88.06 88 ILE A O 1
ATOM 653 N N . ARG A 1 89 ? 4.847 -8.821 -13.203 1.00 89.06 89 ARG A N 1
ATOM 654 C CA . ARG A 1 89 ? 3.804 -8.358 -14.139 1.00 89.06 89 ARG A CA 1
ATOM 655 C C . ARG A 1 89 ? 2.392 -8.312 -13.545 1.00 89.06 89 ARG A C 1
ATOM 657 O O . ARG A 1 89 ? 1.705 -7.334 -13.825 1.00 89.06 89 ARG A O 1
ATOM 664 N N . PRO A 1 90 ? 1.942 -9.279 -12.720 1.00 87.56 90 PRO A N 1
ATOM 665 C CA . PRO A 1 90 ? 0.614 -9.211 -12.102 1.00 87.56 90 PRO A CA 1
ATOM 666 C C . PRO A 1 90 ? 0.414 -7.999 -11.178 1.00 87.56 90 PRO A C 1
ATOM 668 O O . PRO A 1 90 ? -0.717 -7.605 -10.906 1.00 87.56 90 PRO A O 1
ATOM 671 N N . PHE A 1 91 ? 1.507 -7.398 -10.701 1.00 88.69 91 PHE A N 1
ATOM 672 C CA . PHE A 1 91 ? 1.496 -6.349 -9.684 1.00 88.69 91 PHE A CA 1
ATOM 673 C C . PHE A 1 91 ? 1.631 -4.930 -10.253 1.00 88.69 91 PHE A C 1
ATOM 675 O O . PHE A 1 91 ? 1.579 -3.959 -9.491 1.00 88.69 91 PHE A O 1
ATOM 682 N N . ILE A 1 92 ? 1.799 -4.792 -11.570 1.00 91.19 92 ILE A N 1
ATOM 683 C CA . ILE A 1 92 ? 2.017 -3.507 -12.241 1.00 91.19 92 ILE A CA 1
ATOM 684 C C . ILE A 1 92 ? 1.013 -3.284 -13.379 1.00 91.19 92 ILE A C 1
ATOM 686 O O . ILE A 1 92 ? 0.565 -4.241 -14.012 1.00 91.19 92 ILE A O 1
ATOM 690 N N . PRO A 1 93 ? 0.666 -2.022 -13.687 1.00 91.44 93 PRO A N 1
ATOM 691 C CA . PRO A 1 93 ? -0.131 -1.693 -14.864 1.00 91.44 93 PRO A CA 1
ATOM 692 C C . PRO A 1 93 ? 0.505 -2.178 -16.177 1.00 91.44 93 PRO A C 1
ATOM 694 O O . PRO A 1 93 ? 1.729 -2.231 -16.318 1.00 91.44 93 PRO A O 1
ATOM 697 N N . ALA A 1 94 ? -0.329 -2.483 -17.174 1.00 92.25 94 ALA A N 1
ATOM 698 C CA . ALA A 1 94 ? 0.120 -3.034 -18.456 1.00 92.25 94 ALA A CA 1
ATOM 699 C C . ALA A 1 94 ? 1.054 -2.097 -19.249 1.00 92.25 94 ALA A C 1
ATOM 701 O O . ALA A 1 94 ? 1.871 -2.564 -20.041 1.00 92.25 94 ALA A O 1
ATOM 702 N N . ASP A 1 95 ? 0.937 -0.782 -19.068 1.00 94.19 95 ASP A N 1
ATOM 703 C CA . ASP A 1 95 ? 1.836 0.215 -19.655 1.00 94.19 95 ASP A CA 1
ATOM 704 C C . ASP A 1 95 ? 3.184 0.287 -18.922 1.00 94.19 95 ASP A C 1
ATOM 706 O O . ASP A 1 95 ? 4.218 0.484 -19.559 1.00 94.19 95 ASP A O 1
ATOM 710 N N . VAL A 1 96 ? 3.194 0.059 -17.606 1.00 95.44 96 VAL A N 1
ATOM 711 C CA . VAL A 1 96 ? 4.419 -0.041 -16.798 1.00 95.44 96 VAL A CA 1
ATOM 712 C C . VAL A 1 96 ? 5.171 -1.330 -17.127 1.00 95.44 96 VAL A C 1
ATOM 714 O O . VAL A 1 96 ? 6.387 -1.298 -17.280 1.00 95.44 96 VAL A O 1
ATOM 717 N N . ALA A 1 97 ? 4.461 -2.438 -17.356 1.00 94.12 97 ALA A N 1
ATOM 718 C CA . ALA A 1 97 ? 5.048 -3.735 -17.709 1.00 94.12 97 ALA A CA 1
ATOM 719 C C . ALA A 1 97 ? 5.846 -3.754 -19.028 1.00 94.12 97 ALA A C 1
ATOM 721 O O . ALA A 1 97 ? 6.571 -4.712 -19.285 1.00 94.12 97 ALA A O 1
ATOM 722 N N . LYS A 1 98 ? 5.703 -2.726 -19.874 1.00 95.12 98 LYS A N 1
ATOM 723 C CA . LYS A 1 98 ? 6.426 -2.578 -21.151 1.00 95.12 98 LYS A CA 1
ATOM 724 C C . LYS A 1 98 ? 7.717 -1.761 -21.031 1.00 95.12 98 LYS A C 1
ATOM 726 O O . LYS A 1 98 ? 8.402 -1.570 -22.032 1.00 95.12 98 LYS A O 1
ATOM 731 N N . LYS A 1 99 ? 8.002 -1.210 -19.850 1.00 96.38 99 LYS A N 1
ATOM 732 C CA . LYS A 1 99 ? 9.165 -0.354 -19.590 1.00 96.38 99 LYS A CA 1
ATOM 733 C C . LYS A 1 99 ? 10.422 -1.189 -19.319 1.00 96.38 99 LYS A C 1
ATOM 735 O O . LYS A 1 99 ? 10.332 -2.402 -19.136 1.00 96.38 99 LYS A O 1
ATOM 740 N N . SER A 1 100 ? 11.589 -0.541 -19.299 1.00 96.62 100 SER A N 1
ATOM 741 C CA . SER A 1 100 ? 12.832 -1.207 -18.884 1.00 96.62 100 SER A CA 1
ATOM 742 C C . SER A 1 100 ? 12.808 -1.544 -17.382 1.00 96.62 100 SER A C 1
ATOM 744 O O . SER A 1 100 ? 12.065 -0.897 -16.635 1.00 96.62 100 SER A O 1
ATOM 746 N N . PRO A 1 101 ? 13.613 -2.516 -16.913 1.00 95.31 101 PRO A N 1
ATOM 747 C CA . PRO A 1 101 ? 13.791 -2.807 -15.489 1.00 95.31 101 PRO A CA 1
ATOM 748 C C . PRO A 1 101 ? 13.984 -1.560 -14.616 1.00 95.31 101 PRO A C 1
ATOM 750 O O . PRO A 1 101 ? 13.258 -1.374 -13.644 1.00 95.31 101 PRO A O 1
ATOM 753 N N . GLU A 1 102 ? 14.870 -0.651 -15.021 1.00 96.31 102 GLU A N 1
ATOM 754 C CA . GLU A 1 102 ? 15.203 0.575 -14.281 1.00 96.31 102 GLU A CA 1
ATOM 755 C C . GLU A 1 102 ? 14.000 1.521 -14.191 1.00 96.31 102 GLU A C 1
ATOM 757 O O . GLU A 1 102 ? 13.748 2.159 -13.171 1.00 96.31 102 GLU A O 1
ATOM 762 N N . GLN A 1 103 ? 13.213 1.601 -15.264 1.00 97.56 103 GLN A N 1
ATOM 763 C CA . GLN A 1 103 ? 11.999 2.412 -15.295 1.00 97.56 103 GLN A CA 1
ATOM 764 C C . GLN A 1 103 ? 10.871 1.808 -14.447 1.00 97.56 103 GLN A C 1
ATOM 766 O O . GLN A 1 103 ? 10.058 2.554 -13.898 1.00 97.56 103 GLN A O 1
ATOM 771 N N . ILE A 1 104 ? 10.792 0.477 -14.355 1.00 97.12 104 ILE A N 1
ATOM 772 C CA . ILE A 1 104 ? 9.839 -0.221 -13.482 1.00 97.12 104 ILE A CA 1
ATOM 773 C C . ILE A 1 104 ? 10.234 -0.022 -12.019 1.00 97.12 104 ILE A C 1
ATOM 775 O O . ILE A 1 104 ? 9.368 0.283 -11.198 1.00 97.12 104 ILE A O 1
ATOM 779 N N . GLU A 1 105 ? 11.523 -0.139 -11.706 1.00 95.31 105 GLU A N 1
ATOM 780 C CA . GLU A 1 105 ? 12.071 0.107 -10.373 1.00 95.31 105 GLU A CA 1
ATOM 781 C C . GLU A 1 105 ? 11.760 1.532 -9.906 1.00 95.31 105 GLU A C 1
ATOM 783 O O . GLU A 1 105 ? 11.091 1.705 -8.889 1.00 95.31 105 GLU A O 1
ATOM 788 N N . ALA A 1 106 ? 12.103 2.546 -10.707 1.00 97.50 106 ALA A N 1
ATOM 789 C CA . ALA A 1 106 ? 11.816 3.947 -10.389 1.00 97.50 106 ALA A CA 1
ATOM 790 C C . ALA A 1 106 ? 10.308 4.229 -10.237 1.00 97.50 106 ALA A C 1
ATOM 792 O O . ALA A 1 106 ? 9.881 5.008 -9.380 1.00 97.50 106 ALA A O 1
ATOM 793 N N . TRP A 1 107 ? 9.465 3.585 -11.054 1.00 97.00 107 TRP A N 1
ATOM 794 C CA . TRP A 1 107 ? 8.012 3.686 -10.905 1.00 97.00 107 TRP A CA 1
ATOM 795 C C . TRP A 1 107 ? 7.538 3.100 -9.569 1.00 97.00 107 TRP A C 1
ATOM 797 O O . TRP A 1 107 ? 6.720 3.720 -8.879 1.00 97.00 107 TRP A O 1
ATOM 807 N N . ALA A 1 108 ? 8.050 1.923 -9.206 1.00 95.69 108 ALA A N 1
ATOM 808 C CA . ALA A 1 108 ? 7.684 1.223 -7.984 1.00 95.69 108 ALA A CA 1
ATOM 809 C C . ALA A 1 108 ? 8.181 1.969 -6.742 1.00 95.69 108 ALA A C 1
ATOM 811 O O . ALA A 1 108 ? 7.420 2.111 -5.787 1.00 95.69 108 ALA A O 1
ATOM 812 N N . GLU A 1 109 ? 9.392 2.526 -6.778 1.00 96.81 109 GLU A N 1
ATOM 813 C CA . GLU A 1 109 ? 9.923 3.394 -5.724 1.00 96.81 109 GLU A CA 1
ATOM 814 C C . GLU A 1 109 ? 8.996 4.592 -5.493 1.00 96.81 109 GLU A C 1
ATOM 816 O O . GLU A 1 109 ? 8.495 4.797 -4.386 1.00 96.81 109 GLU A O 1
ATOM 821 N N . GLY A 1 110 ? 8.662 5.334 -6.553 1.00 97.69 110 GLY A N 1
ATOM 822 C CA . GLY A 1 110 ? 7.751 6.471 -6.445 1.00 97.69 110 GLY A CA 1
ATOM 823 C C . GLY A 1 110 ? 6.364 6.075 -5.924 1.00 97.69 110 GLY A C 1
ATOM 824 O O . GLY A 1 110 ? 5.733 6.835 -5.188 1.00 97.69 110 GLY A O 1
ATOM 825 N N . TYR A 1 111 ? 5.869 4.888 -6.287 1.00 96.31 111 TYR A N 1
ATOM 826 C CA . TYR A 1 111 ? 4.623 4.339 -5.750 1.00 96.31 111 TYR A CA 1
ATOM 827 C C . TYR A 1 111 ? 4.719 4.047 -4.249 1.00 96.31 111 TYR A C 1
ATOM 829 O O . TYR A 1 111 ? 3.829 4.451 -3.497 1.00 96.31 111 TYR A O 1
ATOM 837 N N . ILE A 1 112 ? 5.793 3.384 -3.815 1.00 96.44 112 ILE A N 1
ATOM 838 C CA . ILE A 1 112 ? 6.047 3.036 -2.413 1.00 96.44 112 ILE A CA 1
ATOM 839 C C . ILE A 1 112 ? 6.176 4.297 -1.566 1.00 96.44 112 ILE A C 1
ATOM 841 O O . ILE A 1 112 ? 5.542 4.373 -0.522 1.00 96.44 112 ILE A O 1
ATOM 845 N N . LEU A 1 113 ? 6.926 5.306 -2.011 1.00 97.81 113 LEU A N 1
ATOM 846 C CA . LEU A 1 113 ? 7.094 6.544 -1.245 1.00 97.81 113 LEU A CA 1
ATOM 847 C C . LEU A 1 113 ? 5.753 7.250 -1.012 1.00 97.81 113 LEU A C 1
ATOM 849 O O . LEU A 1 113 ? 5.420 7.566 0.126 1.00 97.81 113 LEU A O 1
ATOM 853 N N . ARG A 1 114 ? 4.910 7.369 -2.047 1.00 97.81 114 ARG A N 1
ATOM 854 C CA . ARG A 1 114 ? 3.548 7.916 -1.891 1.00 97.81 114 ARG A CA 1
ATOM 855 C C . ARG A 1 114 ? 2.664 7.066 -0.975 1.00 97.81 114 ARG A C 1
ATOM 857 O O . ARG A 1 114 ? 1.815 7.605 -0.269 1.00 97.81 114 ARG A O 1
ATOM 864 N N . LEU A 1 115 ? 2.828 5.742 -1.000 1.00 97.19 115 LEU A N 1
ATOM 865 C CA . LEU A 1 115 ? 2.121 4.840 -0.091 1.00 97.19 115 LEU A CA 1
ATOM 866 C C . LEU A 1 115 ? 2.571 5.067 1.357 1.00 97.19 115 LEU A C 1
ATOM 868 O O . LEU A 1 115 ? 1.734 5.093 2.255 1.00 97.19 115 LEU A O 1
ATOM 872 N N . LEU A 1 116 ? 3.873 5.241 1.587 1.00 97.81 116 LEU A N 1
ATOM 873 C CA . LEU A 1 116 ? 4.436 5.506 2.907 1.00 97.81 116 LEU A CA 1
ATOM 874 C C . LEU A 1 116 ? 4.005 6.876 3.443 1.00 97.81 116 LEU A C 1
ATOM 876 O O . LEU A 1 116 ? 3.649 6.957 4.618 1.00 97.81 116 LEU A O 1
ATOM 880 N N . ASP A 1 117 ? 3.930 7.905 2.594 1.00 98.44 117 ASP A N 1
ATOM 881 C CA . ASP A 1 117 ? 3.369 9.215 2.954 1.00 98.44 117 ASP A CA 1
ATOM 882 C C . ASP A 1 117 ? 1.907 9.089 3.404 1.00 98.44 117 ASP A C 1
ATOM 884 O O . ASP A 1 117 ? 1.525 9.584 4.468 1.00 98.44 117 ASP A O 1
ATOM 888 N N . LEU A 1 118 ? 1.090 8.349 2.646 1.00 98.38 118 LEU A N 1
ATOM 889 C CA . LEU A 1 118 ? -0.300 8.080 3.015 1.00 98.38 118 LEU A CA 1
ATOM 890 C C . LEU A 1 118 ? -0.402 7.291 4.328 1.00 98.38 118 LEU A C 1
ATOM 892 O O . LEU A 1 118 ? -1.227 7.610 5.185 1.00 98.38 118 LEU A O 1
ATOM 896 N N . CYS A 1 119 ? 0.430 6.264 4.511 1.00 98.19 119 CYS A N 1
ATOM 897 C CA . CYS A 1 119 ? 0.501 5.501 5.756 1.00 98.19 119 CYS A CA 1
ATOM 898 C C . CYS A 1 119 ? 0.869 6.404 6.940 1.00 98.19 119 CYS A C 1
ATOM 900 O O . CYS A 1 119 ? 0.256 6.286 8.004 1.00 98.19 119 CYS A O 1
ATOM 902 N N . ALA A 1 120 ? 1.809 7.333 6.758 1.00 98.31 120 ALA A N 1
ATOM 903 C CA . ALA A 1 120 ? 2.181 8.308 7.774 1.00 98.31 120 ALA A CA 1
ATOM 904 C C . ALA A 1 120 ? 1.002 9.230 8.127 1.00 98.31 120 ALA A C 1
ATOM 906 O O . ALA A 1 120 ? 0.688 9.378 9.310 1.00 98.31 120 ALA A O 1
ATOM 907 N N . GLU A 1 121 ? 0.283 9.763 7.133 1.00 98.38 121 GLU A N 1
ATOM 908 C CA . GLU A 1 121 ? -0.922 10.587 7.334 1.00 98.38 121 GLU A CA 1
ATOM 909 C C . GLU A 1 121 ? -2.054 9.807 8.032 1.00 98.38 121 GLU A C 1
ATOM 911 O O . GLU A 1 121 ? -2.792 10.336 8.874 1.00 98.38 121 GLU A O 1
ATOM 916 N N . LEU A 1 122 ? -2.182 8.512 7.732 1.00 98.06 122 LEU A N 1
ATOM 917 C CA . LEU A 1 122 ? -3.127 7.602 8.382 1.00 98.06 122 LEU A CA 1
ATOM 918 C C . LEU A 1 122 ? -2.701 7.208 9.808 1.00 98.06 122 LEU A C 1
ATOM 920 O O . LEU A 1 122 ? -3.546 6.768 10.594 1.00 98.06 122 LEU A O 1
ATOM 924 N N . GLY A 1 123 ? -1.445 7.450 10.188 1.00 97.88 123 GLY A N 1
ATOM 925 C CA . GLY A 1 123 ? -0.878 7.058 11.479 1.00 97.88 123 GLY A CA 1
ATOM 926 C C . GLY A 1 123 ? -0.501 5.576 11.556 1.00 97.88 123 GLY A C 1
ATOM 927 O O . GLY A 1 123 ? -0.340 5.043 12.653 1.00 97.88 123 GLY A O 1
ATOM 928 N N . ILE A 1 124 ? -0.357 4.913 10.410 1.00 97.00 124 ILE A N 1
ATOM 929 C CA . ILE A 1 124 ? -0.052 3.488 10.298 1.00 97.00 124 ILE A CA 1
ATOM 930 C C . ILE A 1 124 ? 1.392 3.209 10.684 1.00 97.00 124 ILE A C 1
ATOM 932 O O . ILE A 1 124 ? 2.307 3.948 10.324 1.00 97.00 124 ILE A O 1
ATOM 936 N N . LYS A 1 125 ? 1.585 2.121 11.434 1.00 94.50 125 LYS A N 1
ATOM 937 C CA . LYS A 1 125 ? 2.896 1.656 11.912 1.00 94.50 125 LYS A CA 1
ATOM 938 C C . LYS A 1 125 ? 3.291 0.289 11.358 1.00 94.50 125 LYS A C 1
ATOM 940 O O . LYS A 1 125 ? 4.421 -0.135 11.558 1.00 94.50 125 LYS A O 1
ATOM 945 N N . ILE A 1 126 ? 2.369 -0.388 10.673 1.00 94.19 126 ILE A N 1
ATOM 946 C CA . ILE A 1 126 ? 2.544 -1.748 10.166 1.00 94.19 126 ILE A CA 1
ATOM 947 C C . ILE A 1 126 ? 2.299 -1.733 8.657 1.00 94.19 126 ILE A C 1
ATOM 949 O O . ILE A 1 126 ? 1.182 -1.486 8.199 1.00 94.19 126 ILE A O 1
ATOM 953 N N . VAL A 1 127 ? 3.359 -1.991 7.891 1.00 94.50 127 VAL A N 1
ATOM 954 C CA . VAL A 1 127 ? 3.309 -2.145 6.432 1.00 94.50 127 VAL A CA 1
ATOM 955 C C . VAL A 1 127 ? 3.999 -3.463 6.080 1.00 94.50 127 VAL A C 1
ATOM 957 O O . VAL A 1 127 ? 5.222 -3.485 5.935 1.00 94.50 127 VAL A O 1
ATOM 960 N N . PRO A 1 128 ? 3.257 -4.583 6.002 1.00 90.19 128 PRO A N 1
ATOM 961 C CA . PRO A 1 128 ? 3.829 -5.861 5.607 1.00 90.19 128 PRO A CA 1
ATOM 962 C C . PRO A 1 128 ? 4.415 -5.776 4.197 1.00 90.19 128 PRO A C 1
ATOM 964 O O . PRO A 1 128 ? 3.783 -5.247 3.274 1.00 90.19 128 PRO A O 1
ATOM 967 N N . MET A 1 129 ? 5.624 -6.310 4.035 1.00 85.56 129 MET A N 1
ATOM 968 C CA . MET A 1 129 ? 6.361 -6.308 2.777 1.00 85.56 129 MET A CA 1
ATOM 969 C C . MET A 1 129 ? 6.966 -7.680 2.488 1.00 85.56 129 MET A C 1
ATOM 971 O O . MET A 1 129 ? 7.270 -8.429 3.415 1.00 85.56 129 MET A O 1
ATOM 975 N N . PHE A 1 130 ? 7.184 -7.991 1.210 1.00 77.88 130 PHE A N 1
ATOM 976 C CA . PHE A 1 130 ? 8.085 -9.077 0.845 1.00 77.88 130 PHE A CA 1
ATOM 977 C C . PHE A 1 130 ? 9.488 -8.540 0.668 1.00 77.88 130 PHE A C 1
ATOM 979 O O . PHE A 1 130 ? 9.700 -7.472 0.091 1.00 77.88 130 PHE A O 1
ATOM 986 N N . TRP A 1 131 ? 10.441 -9.327 1.147 1.00 67.56 131 TRP A N 1
ATOM 987 C CA . TRP A 1 131 ? 11.809 -9.206 0.698 1.00 67.56 131 TRP A CA 1
ATOM 988 C C . TRP A 1 131 ? 11.854 -9.772 -0.720 1.00 67.56 131 TRP A C 1
ATOM 990 O O . TRP A 1 131 ? 11.517 -10.939 -0.921 1.00 67.56 131 TRP A O 1
ATOM 1000 N N . GLY A 1 132 ? 12.165 -8.931 -1.706 1.00 63.16 132 GLY A N 1
ATOM 1001 C CA . GLY A 1 132 ? 12.369 -9.406 -3.069 1.00 63.16 132 GLY A CA 1
ATOM 1002 C C . GLY A 1 132 ? 13.597 -10.288 -3.191 1.00 63.16 132 GLY A C 1
ATOM 1003 O O . GLY A 1 132 ? 14.214 -10.713 -2.211 1.00 63.16 132 GLY A O 1
ATOM 1004 N N . VAL A 1 133 ? 13.963 -10.561 -4.433 1.00 65.38 133 VAL A N 1
ATOM 1005 C CA . VAL A 1 133 ? 15.107 -11.412 -4.740 1.00 65.38 133 VAL A CA 1
ATOM 1006 C C . VAL A 1 133 ? 16.412 -10.688 -4.391 1.00 65.38 133 VAL A C 1
ATOM 1008 O O . VAL A 1 133 ? 16.816 -9.733 -5.046 1.00 65.38 133 VAL A O 1
ATOM 1011 N N . SER A 1 134 ? 17.085 -11.135 -3.329 1.00 55.50 134 SER A N 1
ATOM 1012 C CA . SER A 1 134 ? 18.419 -10.633 -2.963 1.00 55.50 134 SER A CA 1
ATOM 1013 C C . SER A 1 134 ? 19.519 -11.155 -3.896 1.00 55.50 134 SER A C 1
ATOM 1015 O O . SER A 1 134 ? 20.597 -10.5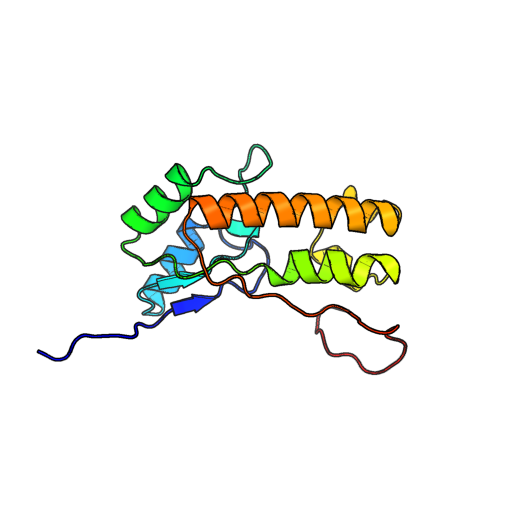74 -3.954 1.00 55.50 134 SER A O 1
ATOM 1017 N N . HIS A 1 135 ? 19.241 -12.241 -4.625 1.00 53.22 135 HIS A N 1
ATOM 1018 C CA . HIS A 1 135 ? 20.129 -12.906 -5.577 1.00 53.22 135 HIS A CA 1
ATOM 1019 C C . HIS A 1 135 ? 19.278 -13.496 -6.716 1.00 53.22 135 HIS A C 1
ATOM 1021 O O . HIS A 1 135 ? 18.138 -13.900 -6.467 1.00 53.22 135 HIS A O 1
ATOM 1027 N N . GLY A 1 136 ? 19.816 -13.525 -7.943 1.00 53.69 136 GLY A N 1
ATOM 1028 C CA . GLY A 1 136 ? 19.139 -14.035 -9.143 1.00 53.69 136 GLY A CA 1
ATOM 1029 C C . GLY A 1 136 ? 18.467 -15.389 -8.898 1.00 53.69 136 GLY A C 1
ATOM 1030 O O . GLY A 1 136 ? 19.078 -16.327 -8.390 1.00 53.69 136 GLY A O 1
ATOM 1031 N N . TRP A 1 137 ? 17.167 -15.466 -9.174 1.00 56.06 137 TRP A N 1
ATOM 1032 C CA . TRP A 1 137 ? 16.402 -16.705 -9.071 1.00 56.06 137 TRP A CA 1
ATOM 1033 C C . TRP A 1 137 ? 16.615 -17.545 -10.337 1.00 56.06 137 TRP A C 1
ATOM 1035 O O . TRP A 1 137 ? 15.754 -17.577 -11.212 1.00 56.06 137 TRP A O 1
ATOM 1045 N N . GLU A 1 138 ? 17.735 -18.262 -10.431 1.00 51.66 138 GLU A N 1
ATOM 1046 C CA . GLU A 1 138 ? 17.855 -19.388 -11.370 1.00 51.66 138 GLU A CA 1
ATOM 1047 C C . GLU A 1 138 ? 17.403 -20.736 -10.778 1.00 51.66 138 GLU A C 1
ATOM 1049 O O . GLU A 1 138 ? 17.297 -21.709 -11.521 1.00 51.66 138 GLU A O 1
ATOM 1054 N N . ALA A 1 139 ? 17.074 -20.861 -9.487 1.00 47.12 139 ALA A N 1
ATOM 1055 C CA . ALA A 1 139 ? 16.634 -22.153 -8.954 1.00 47.12 139 ALA A CA 1
ATOM 1056 C C . ALA A 1 139 ? 15.728 -22.05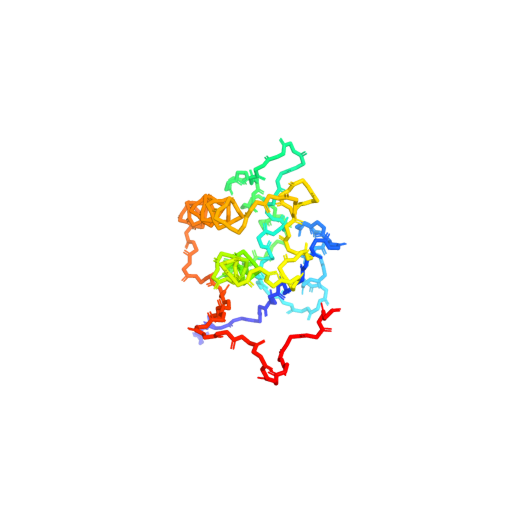0 -7.718 1.00 47.12 139 ALA A C 1
ATOM 1058 O O . ALA A 1 139 ? 16.061 -21.383 -6.748 1.00 47.12 139 ALA A O 1
ATOM 1059 N N . ALA A 1 140 ? 14.646 -22.833 -7.751 1.00 43.25 140 ALA A N 1
ATOM 1060 C CA . ALA A 1 140 ? 13.680 -23.118 -6.685 1.00 43.25 140 ALA A CA 1
ATOM 1061 C C . ALA A 1 140 ? 12.633 -22.022 -6.404 1.00 43.25 140 ALA A C 1
ATOM 1063 O O . ALA A 1 140 ? 12.840 -21.070 -5.659 1.00 43.25 140 ALA A O 1
ATOM 1064 N N . GLY A 1 141 ? 11.458 -22.214 -7.011 1.00 50.28 141 GLY A N 1
ATOM 1065 C CA . GLY A 1 141 ? 10.299 -21.348 -6.867 1.00 50.28 141 GLY A CA 1
ATOM 1066 C C . GLY A 1 141 ? 9.722 -21.309 -5.452 1.00 50.28 141 GLY A C 1
ATOM 1067 O O . GLY A 1 141 ? 9.711 -22.297 -4.721 1.00 50.28 141 GLY A O 1
ATOM 1068 N N . GLY A 1 142 ? 9.184 -20.141 -5.111 1.00 44.97 142 GLY A N 1
ATOM 1069 C CA . GLY A 1 142 ? 8.470 -19.899 -3.858 1.00 44.97 142 GLY A CA 1
ATOM 1070 C C . GLY A 1 142 ? 7.287 -18.933 -3.970 1.00 44.97 142 GLY A C 1
ATOM 1071 O O . GLY A 1 142 ? 6.683 -18.629 -2.947 1.00 44.97 142 GLY A O 1
ATOM 1072 N N . TYR A 1 143 ? 6.922 -18.458 -5.171 1.00 51.69 143 TYR A N 1
ATOM 1073 C CA . TYR A 1 143 ? 5.693 -17.681 -5.374 1.00 51.69 143 TYR A CA 1
ATOM 1074 C C . TYR A 1 143 ? 4.803 -18.335 -6.449 1.00 51.69 143 TYR A C 1
ATOM 1076 O O . TYR A 1 143 ? 5.303 -18.662 -7.524 1.00 51.69 143 TYR A O 1
ATOM 1084 N N . PRO A 1 144 ? 3.501 -18.562 -6.183 1.00 43.91 144 PRO A N 1
ATOM 1085 C CA . PRO A 1 144 ? 2.680 -19.516 -6.941 1.00 43.91 144 PRO A CA 1
ATOM 1086 C C . PRO A 1 144 ? 2.107 -19.005 -8.277 1.00 43.91 144 PRO A C 1
ATOM 1088 O O . PRO A 1 144 ? 1.232 -19.656 -8.838 1.00 43.91 144 PRO A O 1
ATOM 1091 N N . TRP A 1 145 ? 2.561 -17.864 -8.799 1.00 51.78 145 TRP A N 1
ATOM 1092 C CA . TRP A 1 145 ? 1.955 -17.217 -9.977 1.00 51.78 145 TRP A CA 1
ATOM 1093 C C . TRP A 1 145 ? 2.942 -17.056 -11.139 1.00 51.78 145 TRP A C 1
ATOM 1095 O O . TRP A 1 145 ? 3.031 -15.973 -11.716 1.00 51.78 145 TRP A O 1
ATOM 1105 N N . GLY A 1 146 ? 3.714 -18.116 -11.412 1.00 46.72 146 GLY A N 1
ATOM 1106 C CA . GLY A 1 146 ? 4.604 -18.204 -12.576 1.00 46.72 146 GLY A CA 1
ATOM 1107 C C . GLY A 1 146 ? 3.911 -17.869 -13.892 1.00 46.72 146 GLY A C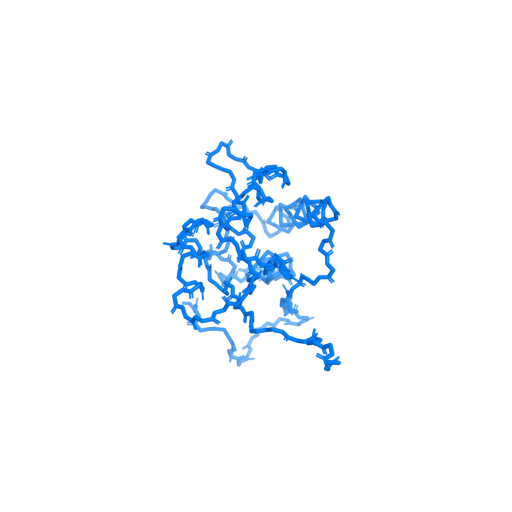 1
ATOM 1108 O O . GLY A 1 146 ? 2.720 -18.225 -14.038 1.00 46.72 146 GLY A O 1
#

Secondary structure (DSSP, 8-state):
--------EEE--SSSSS-HHHHHHHHHHTT-SEEE-BGGGGB-TTSSBPPHHHHHHHHHHHT-EE---B-HHHHHHHHH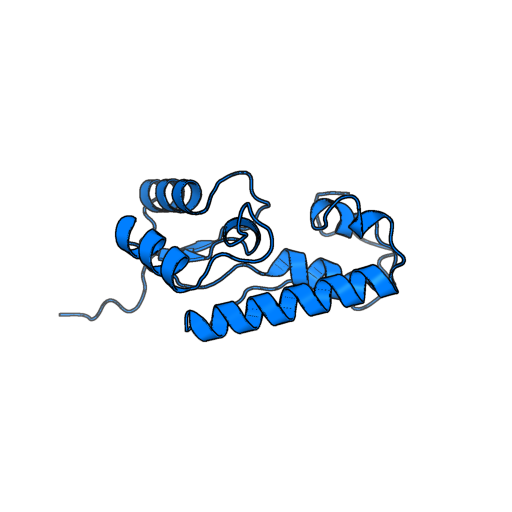GGGT-GGGGGGS-TTGGGS-HHHHHHHHHHHHHHHHHHHHHHT----------SS---S---SS--

pLDDT: mean 87.52, std 14.74, range [43.25, 98.44]

Radius of gyration: 16.48 Å; chains: 1; bounding box: 39×34×55 Å

Sequence (146 aa):
MAQTIFHPSVEGAQHGAKSLPDFLAYAKKAGAAGAQPSNYMLQSPKGGFQSAKEIRATFSKAKMSLDGVSGHCAFWVHTTAWTGSPTIRPFIPADVAKKSPEQIEAWAEGYILRLLDLCAELGIKIVPMFWGVSHGWEAAGGYPWG

Foldseek 3Di:
DDDDPDWAEEEQQDPDPDAPLRVLVVCVVVVGQAYAYEPNNQADPVGDGDALVVNVVSCVVSNHHHAHYADALLQQQLQALVLVDCVNVVSDDPVLNPDHSVSSNVVSVVNVVSVVVRCVVNVYDDYDYDNYDPDHPPDDDDDDPD